Protein AF-A0AAV1VM26-F1 (afdb_monomer_lite)

Secondary structure (DSSP, 8-state):
-------------------PPP--------------------------GGG-PPPPPHHHHHHHHHHHHHHHHHHHHHHHHHHHHHHHHHHHHHHHHHHHHHHHHHHHHHHHHHHHHH--HHHHHHHHHHTT-PPPHHHHHHHTTS---------------------

Sequence (167 aa):
MAPSHYSAQEAWGLHDRRYGPQSSVAHPMHLPREEEHHDGRLPGLGADSHNRAPVPSSDELRFLRADTEEAMNGLLDAREMAERARDRAAAATEAAERTRREQQDLVERLRQLETAAFGGPQQNESARARLGLGPNRRQRRRQGVSDFEPIQTSEDGPKGDPPAGKP

Radius of gyration: 47.39 Å; chains: 1; bounding box: 78×81×125 Å

pLDDT: mean 70.5, std 22.25, range [36.03, 98.5]

Foldseek 3Di:
DDDDDDDDDDDDDPDDDPDDDDDDPDDDDDDDDDDDDDDDDPPDPPPPPVPDDDDDDPVRVVVVVVVVVVVVVVVVVVVVVVVVVVVVVVVVVVVVVVVVVVVVVVVVVVVVVCCVVCNDPVVVVVVCVVVVNPDDPVRVVVVVPDDDDPPPPPDDDDDDDDDDDDD

Organism: NCBI:txid2874970

Structure (mmCIF, N/CA/C/O backbone):
data_AF-A0AAV1VM26-F1
#
_entry.id   AF-A0AAV1VM26-F1
#
loop_
_atom_site.group_PDB
_atom_site.id
_atom_site.type_symbol
_atom_site.label_atom_id
_atom_site.label_alt_id
_atom_site.label_comp_id
_atom_site.label_asym_id
_atom_site.label_entity_id
_atom_site.label_seq_id
_atom_site.pdbx_PDB_ins_code
_atom_site.Cartn_x
_atom_site.Cartn_y
_atom_site.Cartn_z
_atom_site.occupancy
_atom_site.B_iso_or_equiv
_atom_site.auth_seq_id
_atom_site.auth_comp_id
_atom_site.auth_asym_id
_atom_site.auth_atom_id
_atom_site.pdbx_PDB_model_num
ATOM 1 N N . MET A 1 1 ? 27.134 -21.835 21.983 1.00 39.56 1 MET A N 1
ATOM 2 C CA . MET A 1 1 ? 28.495 -21.378 21.634 1.00 39.56 1 MET A CA 1
ATOM 3 C C . MET A 1 1 ? 28.365 -20.198 20.683 1.00 39.56 1 MET A C 1
ATOM 5 O O . MET A 1 1 ? 27.968 -20.391 19.547 1.00 39.56 1 MET A O 1
ATOM 9 N N . ALA A 1 2 ? 28.628 -18.990 21.168 1.00 52.22 2 ALA A N 1
ATOM 10 C CA . ALA A 1 2 ? 29.197 -17.903 20.367 1.00 52.22 2 ALA A CA 1
ATOM 11 C C . ALA A 1 2 ? 30.605 -17.692 20.959 1.00 52.22 2 ALA A C 1
ATOM 13 O O . ALA A 1 2 ? 30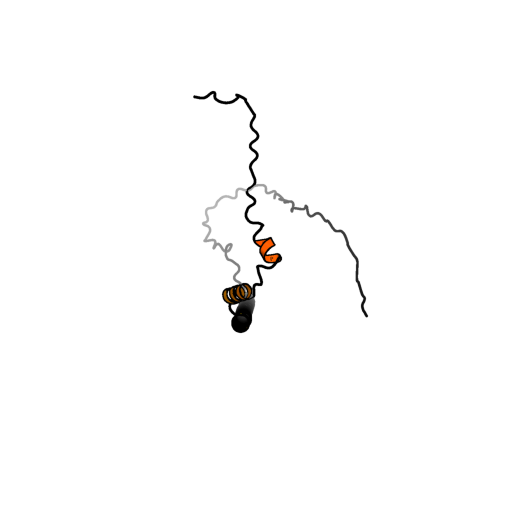.746 -17.922 22.167 1.00 52.22 2 ALA A O 1
ATOM 14 N N . PRO A 1 3 ? 31.645 -17.362 20.173 1.00 47.38 3 PRO A N 1
ATOM 15 C CA . PRO A 1 3 ? 31.740 -16.010 19.615 1.00 47.38 3 PRO A CA 1
ATOM 16 C C . PRO A 1 3 ? 32.477 -15.920 18.261 1.00 47.38 3 PRO A C 1
ATOM 18 O O . PRO A 1 3 ? 33.261 -16.791 17.897 1.00 47.38 3 PRO A O 1
ATOM 21 N N . SER A 1 4 ? 32.317 -14.807 17.550 1.00 46.06 4 SER A N 1
ATOM 22 C CA . SER A 1 4 ? 33.462 -14.150 16.903 1.00 46.06 4 SER A CA 1
ATOM 23 C C . SER A 1 4 ? 33.107 -12.722 16.531 1.00 46.06 4 SER A C 1
ATOM 25 O O . SER A 1 4 ? 32.399 -12.449 15.568 1.00 46.06 4 SER A O 1
ATOM 27 N N . HIS A 1 5 ? 33.625 -11.822 17.360 1.00 45.69 5 HIS A N 1
ATOM 28 C CA . HIS A 1 5 ? 33.929 -10.453 17.000 1.00 45.69 5 HIS A CA 1
ATOM 29 C C . HIS A 1 5 ? 34.990 -10.460 15.898 1.00 45.69 5 HIS A C 1
ATOM 31 O O . HIS A 1 5 ? 36.031 -11.092 16.066 1.00 45.69 5 HIS A O 1
ATOM 37 N N . TYR A 1 6 ? 34.773 -9.696 14.832 1.00 43.34 6 TYR A N 1
ATOM 38 C CA . TYR A 1 6 ? 35.883 -9.131 14.077 1.00 43.34 6 TYR A CA 1
ATOM 39 C C . TYR A 1 6 ? 35.802 -7.618 14.22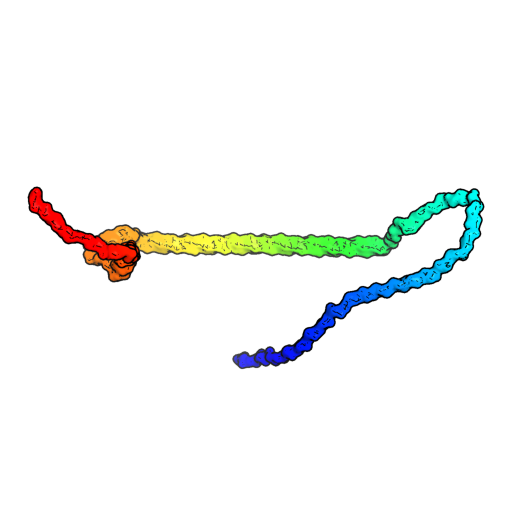6 1.00 43.34 6 TYR A C 1
ATOM 41 O O . TYR A 1 6 ? 34.819 -6.985 13.846 1.00 43.34 6 TYR A O 1
ATOM 49 N N . SER A 1 7 ? 36.814 -7.085 14.895 1.00 49.78 7 SER A N 1
ATOM 50 C CA . SER A 1 7 ? 37.036 -5.670 15.128 1.00 49.78 7 SER A CA 1
ATOM 51 C C . SER A 1 7 ? 38.269 -5.246 14.335 1.00 49.78 7 SER A C 1
ATOM 53 O O . SER A 1 7 ? 39.157 -6.064 14.097 1.00 49.78 7 SER A O 1
ATOM 55 N N . ALA A 1 8 ? 38.318 -3.948 14.043 1.00 41.28 8 ALA A N 1
ATOM 56 C CA . ALA A 1 8 ? 39.431 -3.164 13.515 1.00 41.28 8 ALA A CA 1
ATOM 57 C C . ALA A 1 8 ? 39.731 -3.295 12.009 1.00 41.28 8 ALA A C 1
ATOM 59 O O . ALA A 1 8 ? 40.264 -4.294 11.539 1.00 41.28 8 ALA A O 1
ATOM 60 N N . GLN A 1 9 ? 39.541 -2.197 11.274 1.00 46.59 9 GLN A N 1
ATOM 61 C CA . GLN A 1 9 ? 40.633 -1.229 11.101 1.00 46.59 9 GLN A CA 1
ATOM 62 C C . GLN A 1 9 ? 40.123 0.070 10.463 1.00 46.59 9 GLN A C 1
ATOM 64 O O . GLN A 1 9 ? 39.596 0.092 9.354 1.00 46.59 9 GLN A O 1
ATOM 69 N N . GLU A 1 10 ? 40.300 1.157 11.209 1.00 47.00 10 GLU A N 1
ATOM 70 C CA . GLU A 1 10 ? 40.357 2.523 10.705 1.00 47.00 10 GLU A CA 1
ATOM 71 C C . GLU A 1 10 ? 41.591 2.672 9.804 1.00 47.00 10 GLU A C 1
ATOM 73 O O . GLU A 1 10 ? 42.687 2.255 10.179 1.00 47.00 10 GLU A O 1
ATOM 78 N N . ALA A 1 11 ? 41.440 3.313 8.647 1.00 38.81 11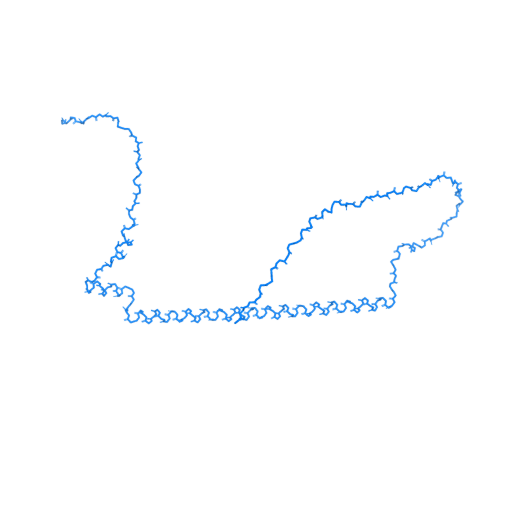 ALA A N 1
ATOM 79 C CA . ALA A 1 11 ? 42.564 3.843 7.886 1.00 38.81 11 ALA A CA 1
ATOM 80 C C . ALA A 1 11 ? 42.147 5.155 7.213 1.00 38.81 11 ALA A C 1
ATOM 82 O O . ALA A 1 11 ? 41.402 5.197 6.238 1.00 38.81 11 ALA A O 1
ATOM 83 N N . TRP A 1 12 ? 42.621 6.227 7.834 1.00 42.97 12 TRP A N 1
ATOM 84 C CA . TRP A 1 12 ? 42.703 7.607 7.386 1.00 42.97 12 TRP A CA 1
ATOM 85 C C . TRP A 1 12 ? 42.930 7.787 5.881 1.00 42.97 12 TRP A C 1
ATOM 87 O O . TRP A 1 12 ? 43.794 7.146 5.290 1.00 42.97 12 TRP A O 1
ATOM 97 N N . GLY A 1 13 ? 42.221 8.751 5.290 1.00 40.91 13 GLY A N 1
ATOM 98 C CA . GLY A 1 13 ? 42.433 9.148 3.899 1.00 40.91 13 GLY A CA 1
ATOM 99 C C . GLY A 1 13 ? 41.688 10.417 3.498 1.00 40.91 13 GLY A C 1
ATOM 100 O O . GLY A 1 13 ? 40.951 10.411 2.518 1.00 40.91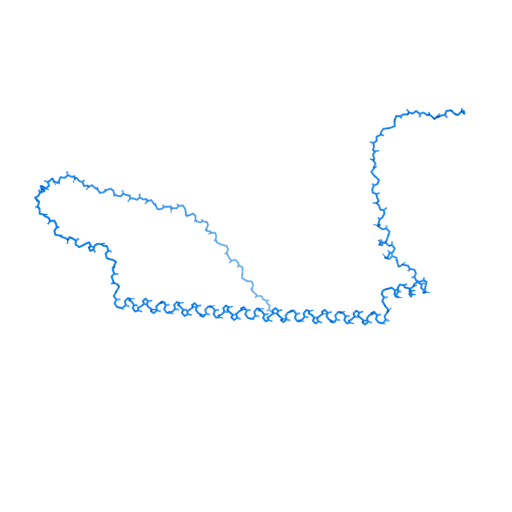 13 GLY A O 1
ATOM 101 N N . LEU A 1 14 ? 41.868 11.510 4.253 1.00 48.34 14 LEU A N 1
ATOM 102 C CA . LEU A 1 14 ? 41.619 12.856 3.731 1.00 48.34 14 LEU A CA 1
ATOM 103 C C . LEU A 1 14 ? 42.602 13.105 2.577 1.00 48.34 14 LEU A C 1
ATOM 105 O O . LEU A 1 14 ? 43.780 13.359 2.817 1.00 48.34 14 LEU A O 1
ATOM 109 N N . HIS A 1 15 ? 42.116 13.079 1.338 1.00 49.81 15 HIS A N 1
ATOM 110 C CA . HIS A 1 15 ? 42.863 13.582 0.189 1.00 49.81 15 HIS A CA 1
ATOM 111 C C . HIS A 1 15 ? 42.026 14.581 -0.609 1.00 49.81 15 HIS A C 1
ATOM 113 O O . HIS A 1 15 ? 41.157 14.234 -1.406 1.00 49.81 15 HIS A O 1
ATOM 119 N N . ASP A 1 16 ? 42.317 15.846 -0.314 1.00 42.78 16 ASP A N 1
ATOM 120 C CA . ASP A 1 16 ? 42.484 16.964 -1.241 1.00 42.78 16 ASP A CA 1
ATOM 121 C C . ASP A 1 16 ? 42.225 16.638 -2.729 1.00 42.78 16 ASP A C 1
ATOM 123 O O . ASP A 1 16 ? 43.020 15.981 -3.403 1.00 42.78 16 ASP A O 1
ATOM 127 N N . ARG A 1 17 ? 41.141 17.188 -3.284 1.00 44.50 17 ARG A N 1
ATOM 128 C CA . ARG A 1 17 ? 41.008 17.431 -4.730 1.00 44.50 17 ARG A CA 1
ATOM 129 C C . ARG A 1 17 ? 40.654 18.891 -4.977 1.00 44.50 17 ARG A C 1
ATOM 131 O O . ARG A 1 17 ? 39.564 19.229 -5.427 1.00 44.50 17 ARG A O 1
ATOM 138 N N . ARG A 1 18 ? 41.623 19.767 -4.716 1.00 47.41 18 ARG A N 1
ATOM 139 C CA . ARG A 1 18 ? 41.735 21.061 -5.395 1.00 47.41 18 ARG A CA 1
ATOM 140 C C . ARG A 1 18 ? 42.597 20.906 -6.644 1.00 47.41 18 ARG A C 1
ATOM 142 O O . ARG A 1 18 ? 43.777 21.203 -6.596 1.00 47.41 18 ARG A O 1
ATOM 149 N N . TYR A 1 19 ? 42.006 20.467 -7.753 1.00 42.75 19 TYR A N 1
ATOM 150 C CA . TYR A 1 19 ? 42.600 20.623 -9.085 1.00 42.75 19 TYR A CA 1
ATOM 151 C C . TYR A 1 19 ? 41.481 20.798 -10.116 1.00 42.75 19 TYR A C 1
ATOM 153 O O . TYR A 1 19 ? 40.880 19.830 -10.574 1.00 42.75 19 TYR A O 1
ATOM 161 N N . GLY A 1 20 ? 41.175 22.056 -10.439 1.00 36.03 20 GLY A N 1
ATOM 162 C CA . GLY A 1 20 ? 40.462 22.404 -11.666 1.00 36.03 20 GLY A CA 1
ATOM 163 C C . GLY A 1 20 ? 41.412 22.295 -12.868 1.00 36.03 20 GLY A C 1
ATOM 164 O O . GLY A 1 20 ? 42.614 22.526 -12.703 1.00 36.03 20 GLY A O 1
ATOM 165 N N . PRO A 1 21 ? 40.921 21.933 -14.063 1.00 48.25 21 PRO A N 1
ATOM 166 C CA . PRO A 1 21 ? 41.762 21.831 -15.248 1.00 48.25 21 PRO A CA 1
ATOM 167 C C . PRO A 1 21 ? 42.210 23.230 -15.696 1.00 48.25 21 PRO A C 1
ATOM 169 O O . PRO A 1 21 ? 41.390 24.103 -15.979 1.00 48.25 21 PRO A O 1
ATOM 172 N N . GLN A 1 22 ? 43.526 23.444 -15.737 1.00 43.47 22 GLN A N 1
ATOM 173 C CA . GLN A 1 22 ? 44.136 24.640 -16.308 1.00 43.47 22 GLN A CA 1
ATOM 174 C C . GLN A 1 22 ? 43.990 24.609 -17.834 1.00 43.47 22 GLN A C 1
ATOM 176 O O . GLN A 1 22 ? 44.430 23.677 -18.501 1.00 43.47 22 GLN A O 1
ATOM 181 N N . SER A 1 23 ? 43.347 25.647 -18.359 1.00 44.41 23 SER A N 1
ATOM 182 C CA . SER A 1 23 ? 43.193 25.948 -19.779 1.00 44.41 23 SER A CA 1
ATOM 183 C C . SER A 1 23 ? 44.545 26.342 -20.385 1.00 44.41 23 SER A C 1
ATOM 185 O O . SER A 1 23 ? 45.055 27.428 -20.112 1.00 44.41 23 SER A O 1
ATOM 187 N N . SER A 1 24 ? 45.142 25.469 -21.198 1.00 42.75 24 SER A N 1
ATOM 188 C CA . SER A 1 24 ? 46.282 25.795 -22.058 1.00 42.75 24 SER A CA 1
ATOM 189 C C . SER A 1 24 ? 45.778 26.168 -23.455 1.00 42.75 24 SER A C 1
ATOM 191 O O . SER A 1 24 ? 45.724 25.353 -24.373 1.00 42.75 24 SER A O 1
ATOM 193 N N . VAL A 1 25 ? 45.391 27.433 -23.633 1.00 41.09 25 VAL A N 1
ATOM 194 C CA . VAL A 1 25 ? 45.107 27.986 -24.965 1.00 41.09 25 VAL A CA 1
ATOM 195 C C . VAL A 1 25 ? 46.436 28.234 -25.677 1.00 41.09 25 VAL A C 1
ATOM 197 O O . VAL A 1 25 ? 47.027 29.310 -25.579 1.00 41.09 25 VAL A O 1
ATOM 200 N N . ALA A 1 26 ? 46.920 27.224 -26.398 1.00 43.69 26 ALA A N 1
ATOM 201 C CA . ALA A 1 26 ? 47.956 27.410 -27.403 1.00 43.69 26 ALA A CA 1
ATOM 202 C C . ALA A 1 26 ? 47.410 28.348 -28.492 1.00 43.69 26 ALA A C 1
ATOM 204 O O . ALA A 1 26 ? 46.451 28.021 -29.186 1.00 43.69 26 ALA A O 1
ATOM 205 N N . HIS A 1 27 ? 47.995 29.539 -28.600 1.00 49.12 27 HIS A N 1
ATOM 206 C CA . HIS A 1 27 ? 47.720 30.476 -29.684 1.00 49.12 27 HIS A CA 1
ATOM 207 C C . HIS A 1 27 ? 48.438 29.982 -30.952 1.00 49.12 27 HIS A C 1
ATOM 209 O O . HIS A 1 27 ? 49.662 29.832 -30.910 1.00 49.12 27 HIS A O 1
ATOM 215 N N . PRO A 1 28 ? 47.747 29.733 -32.078 1.00 54.78 28 PRO A N 1
ATOM 216 C CA . PRO A 1 28 ? 48.427 29.472 -33.337 1.00 54.78 28 PRO A CA 1
ATOM 217 C C . PRO A 1 28 ? 48.947 30.786 -33.936 1.00 54.78 28 PRO A C 1
ATOM 219 O O . PRO A 1 28 ? 48.195 31.723 -34.199 1.00 54.78 28 PRO A O 1
ATOM 222 N N . MET A 1 29 ? 50.260 30.838 -34.156 1.00 50.69 29 MET A N 1
ATOM 223 C CA . MET A 1 29 ? 50.926 31.834 -34.992 1.00 50.69 29 MET A CA 1
ATOM 224 C C . MET A 1 29 ? 50.512 31.627 -36.454 1.00 50.69 29 MET A C 1
ATOM 226 O O . MET A 1 29 ? 50.977 30.682 -37.087 1.00 50.69 29 MET A O 1
ATOM 230 N N . HIS A 1 30 ? 49.709 32.531 -37.012 1.00 46.94 30 HIS A N 1
ATOM 231 C CA . HIS A 1 30 ? 49.565 32.666 -38.461 1.00 46.94 30 HIS A CA 1
ATOM 232 C C . HIS A 1 30 ? 49.767 34.129 -38.869 1.00 46.94 30 HIS A C 1
ATOM 234 O O . HIS A 1 30 ? 49.012 35.017 -38.481 1.00 46.94 30 HIS A O 1
ATOM 240 N N . LEU A 1 31 ? 50.833 34.366 -39.635 1.00 55.38 31 LEU A N 1
ATOM 241 C CA . LEU A 1 31 ? 51.075 35.597 -40.388 1.00 55.38 31 LEU A CA 1
ATOM 242 C C . LEU A 1 31 ? 50.010 35.739 -41.493 1.00 55.38 31 LEU A C 1
ATOM 244 O O . LEU A 1 31 ? 49.739 34.746 -42.168 1.00 55.38 31 LEU A O 1
ATOM 248 N N . PRO A 1 32 ? 49.460 36.939 -41.754 1.00 53.16 32 PRO A N 1
ATOM 249 C CA . PRO A 1 32 ? 48.659 37.187 -42.942 1.00 53.16 32 PRO A CA 1
ATOM 250 C C . PRO A 1 32 ? 49.544 37.742 -44.065 1.00 53.16 32 PRO A C 1
ATOM 252 O O . PRO A 1 32 ? 50.019 38.877 -44.011 1.00 53.16 32 PRO A O 1
ATOM 255 N N . ARG A 1 33 ? 49.773 36.919 -45.083 1.00 39.59 33 ARG A N 1
ATOM 256 C CA . ARG A 1 33 ? 50.196 37.303 -46.437 1.00 39.59 33 ARG A CA 1
ATOM 257 C C . ARG A 1 33 ? 49.908 36.053 -47.271 1.00 39.59 33 ARG A C 1
ATOM 259 O O . ARG A 1 33 ? 50.410 34.995 -46.929 1.00 39.59 33 ARG A O 1
ATOM 266 N N . GLU A 1 34 ? 49.001 36.060 -48.230 1.00 39.12 34 GLU A N 1
ATOM 267 C CA . GLU A 1 34 ? 49.029 36.892 -49.424 1.00 39.12 34 GLU A CA 1
ATOM 268 C C . GLU A 1 34 ? 47.603 37.215 -49.894 1.00 39.12 34 GLU A C 1
ATOM 270 O O . GLU A 1 34 ? 46.686 36.400 -49.801 1.00 39.12 34 GLU A O 1
ATOM 275 N N . GLU A 1 35 ? 47.430 38.444 -50.377 1.00 46.94 35 GLU A N 1
ATOM 276 C CA . GLU A 1 35 ? 46.290 38.863 -51.182 1.00 46.94 35 GLU A CA 1
ATOM 277 C C . GLU A 1 35 ? 46.311 38.074 -52.496 1.00 46.94 35 GLU A C 1
ATOM 279 O O . GLU A 1 35 ? 47.034 38.426 -53.427 1.00 46.94 35 GLU A O 1
ATOM 284 N N . GLU A 1 36 ? 45.515 37.011 -52.589 1.00 41.38 36 GLU A N 1
ATOM 285 C CA . GLU A 1 36 ? 45.182 36.415 -53.879 1.00 41.38 36 GLU A CA 1
ATOM 286 C C . GLU A 1 36 ? 43.888 37.029 -54.415 1.00 41.38 36 GLU A C 1
ATOM 288 O O . GLU A 1 36 ? 42.777 36.805 -53.931 1.00 41.38 36 GLU A O 1
ATOM 293 N N . HIS A 1 37 ? 44.121 37.871 -55.418 1.00 44.47 37 HIS A N 1
ATOM 294 C CA . HIS A 1 37 ? 43.205 38.455 -56.380 1.00 44.47 37 HIS A CA 1
ATOM 295 C C . HIS A 1 37 ? 41.8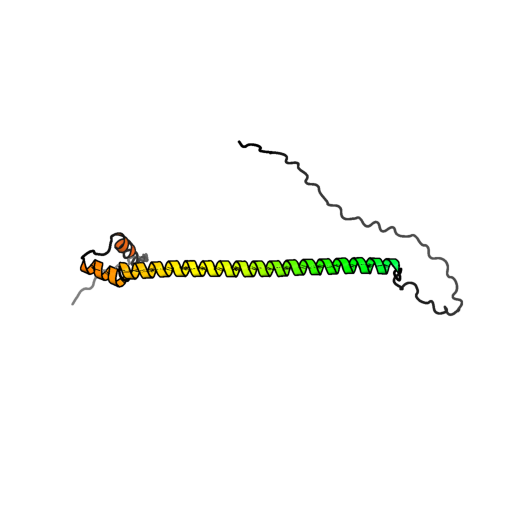94 37.681 -56.586 1.00 44.47 37 HIS A C 1
ATOM 297 O O . HIS A 1 37 ? 41.861 36.544 -57.054 1.00 44.47 37 HIS A O 1
ATOM 303 N N . HIS A 1 38 ? 40.791 38.379 -56.324 1.00 40.34 38 HIS A N 1
ATOM 304 C CA . HIS A 1 38 ? 39.444 37.972 -56.693 1.00 40.34 38 HIS A CA 1
ATOM 305 C C . HIS A 1 38 ? 39.275 37.971 -58.219 1.00 40.34 38 HIS A C 1
ATOM 307 O O . HIS A 1 38 ? 38.895 38.987 -58.800 1.00 40.34 38 HIS A O 1
ATOM 313 N N . ASP A 1 39 ? 39.499 36.826 -58.862 1.00 39.97 39 ASP A N 1
ATOM 314 C CA . ASP A 1 39 ? 38.973 36.582 -60.204 1.00 39.97 39 ASP A CA 1
ATOM 315 C C . ASP A 1 39 ? 37.571 35.979 -60.089 1.00 39.97 39 ASP A C 1
ATOM 317 O O . ASP A 1 39 ? 37.360 34.883 -59.565 1.00 39.97 39 ASP A O 1
ATOM 321 N N . GLY A 1 40 ? 36.590 36.762 -60.543 1.00 55.25 40 GLY A N 1
ATOM 322 C CA . GLY A 1 40 ? 35.154 36.517 -60.456 1.00 55.25 40 GLY A CA 1
ATOM 323 C C . GLY A 1 40 ? 34.679 35.262 -61.184 1.00 55.25 40 GLY A C 1
ATOM 324 O O . GLY A 1 40 ? 34.016 35.342 -62.219 1.00 55.25 40 GLY A O 1
ATOM 325 N N . ARG A 1 41 ? 34.932 34.093 -60.597 1.00 42.41 41 ARG A N 1
ATOM 326 C CA . ARG A 1 41 ? 34.259 32.843 -60.945 1.00 42.41 41 ARG A CA 1
ATOM 327 C C . ARG A 1 41 ? 33.248 32.531 -59.851 1.00 42.41 41 ARG A C 1
ATOM 329 O O . ARG A 1 41 ? 33.620 32.268 -58.713 1.00 42.41 41 ARG A O 1
ATOM 336 N N . LEU A 1 42 ? 31.964 32.594 -60.204 1.00 52.78 42 LEU A N 1
ATOM 337 C CA . LEU A 1 42 ? 30.861 32.177 -59.339 1.00 52.78 42 LEU A CA 1
ATOM 338 C C . LEU A 1 42 ? 31.195 30.807 -58.724 1.00 52.78 42 LEU A C 1
ATOM 340 O O . LEU A 1 42 ? 31.416 29.860 -59.489 1.00 52.78 42 LEU A O 1
ATOM 344 N N . PRO A 1 43 ? 31.230 30.668 -57.386 1.00 49.88 43 PRO A N 1
ATOM 345 C CA . PRO A 1 43 ? 31.285 29.360 -56.768 1.00 49.88 43 PRO A CA 1
ATOM 346 C C . PRO A 1 43 ? 29.998 28.647 -57.162 1.00 49.88 43 PRO A C 1
ATOM 348 O O . PRO A 1 43 ? 28.898 29.044 -56.773 1.00 49.88 43 PRO A O 1
ATOM 351 N N . GLY A 1 44 ? 30.135 27.620 -58.000 1.00 46.59 44 GLY A N 1
ATOM 352 C CA . GLY A 1 44 ? 29.076 26.647 -58.189 1.00 46.59 44 GLY A CA 1
ATOM 353 C C . GLY A 1 44 ? 28.638 26.165 -56.813 1.00 46.59 44 GLY A C 1
ATOM 354 O O . GLY A 1 44 ? 29.495 25.912 -55.973 1.00 46.59 44 GLY A O 1
ATOM 355 N N . LEU A 1 45 ? 27.319 26.122 -56.610 1.00 48.69 45 LEU A N 1
ATOM 356 C CA . LEU A 1 45 ? 26.602 25.583 -55.455 1.00 48.69 45 LEU A CA 1
ATOM 357 C C . LEU A 1 45 ? 27.459 24.579 -54.675 1.00 48.69 45 LEU A C 1
ATOM 359 O O . LEU A 1 45 ? 27.463 23.382 -54.969 1.00 48.69 45 LEU A O 1
ATOM 363 N N . GLY A 1 46 ? 28.200 25.091 -53.692 1.00 42.81 46 GLY A N 1
ATOM 364 C CA . GLY A 1 46 ? 28.800 24.279 -52.658 1.00 42.81 46 GLY A CA 1
ATOM 365 C C . GLY A 1 46 ? 27.628 23.704 -51.897 1.00 42.81 46 GLY A C 1
ATOM 366 O O . GLY A 1 46 ? 27.009 24.394 -51.096 1.00 42.81 46 GLY A O 1
ATOM 367 N N . ALA A 1 47 ? 27.243 22.477 -52.234 1.00 52.25 47 ALA A N 1
ATOM 368 C CA . ALA A 1 47 ? 26.367 21.707 -51.384 1.00 52.25 47 ALA A CA 1
ATOM 369 C C . ALA A 1 47 ? 27.049 21.674 -50.016 1.00 52.25 47 ALA A C 1
ATOM 371 O O . ALA A 1 47 ? 28.127 21.094 -49.893 1.00 52.25 47 ALA A O 1
ATOM 372 N N . ASP A 1 48 ? 26.450 22.342 -49.032 1.00 50.41 48 ASP A N 1
ATOM 373 C CA . ASP A 1 48 ? 26.876 22.354 -47.638 1.00 50.41 48 ASP A CA 1
ATOM 374 C C . ASP A 1 48 ? 26.850 20.918 -47.083 1.00 50.41 48 ASP A C 1
ATOM 376 O O . ASP A 1 48 ? 25.938 20.499 -46.371 1.00 50.41 48 ASP A O 1
ATOM 380 N N . SER A 1 49 ? 27.852 20.110 -47.430 1.00 59.56 49 SER A N 1
ATOM 381 C CA . SER A 1 49 ? 27.999 18.731 -46.966 1.00 59.56 49 SER A CA 1
ATOM 382 C C . SER A 1 49 ? 28.552 18.663 -45.544 1.00 59.56 49 SER A C 1
ATOM 384 O O . SER A 1 49 ? 28.666 17.579 -44.981 1.00 59.56 49 SER A O 1
ATOM 386 N N . HIS A 1 50 ? 28.894 19.806 -44.949 1.00 56.44 50 HIS A N 1
ATOM 387 C CA . HIS A 1 50 ? 29.513 19.891 -43.626 1.00 56.44 50 HIS A CA 1
ATOM 388 C C . HIS A 1 50 ? 28.513 19.924 -42.462 1.00 56.44 50 HIS A C 1
ATOM 390 O O . HIS A 1 50 ? 28.937 19.870 -41.315 1.00 56.44 50 HIS A O 1
ATOM 396 N N . ASN A 1 51 ? 27.202 19.938 -42.737 1.00 57.34 51 ASN A N 1
ATOM 397 C CA . ASN A 1 51 ? 26.149 19.862 -41.713 1.00 57.34 51 ASN A CA 1
ATOM 398 C C . ASN A 1 51 ? 25.316 18.572 -41.768 1.00 57.34 51 ASN A C 1
ATOM 400 O O . ASN A 1 51 ? 24.286 18.463 -41.101 1.00 57.34 51 ASN A O 1
ATOM 404 N N . ARG A 1 52 ? 25.728 17.570 -42.556 1.00 68.31 52 ARG A N 1
ATOM 405 C CA . ARG A 1 52 ? 25.002 16.300 -42.600 1.00 68.31 52 ARG A CA 1
ATOM 406 C C . ARG A 1 52 ? 25.468 15.420 -41.445 1.00 68.31 52 ARG A C 1
ATOM 408 O O . ARG A 1 52 ? 26.606 14.959 -41.442 1.00 68.31 52 ARG A O 1
ATOM 415 N N . ALA A 1 53 ? 24.582 15.192 -40.474 1.00 77.44 53 ALA A N 1
ATOM 416 C CA . ALA A 1 53 ? 24.807 14.187 -39.442 1.00 77.44 53 ALA A CA 1
ATOM 417 C C . ALA A 1 53 ? 25.173 12.847 -40.112 1.00 77.44 53 ALA A C 1
ATOM 419 O O . ALA A 1 53 ? 24.565 12.511 -41.140 1.00 77.44 53 ALA A O 1
ATOM 420 N N . PRO A 1 54 ? 26.150 12.096 -39.572 1.00 81.25 54 PRO A N 1
ATOM 421 C CA . PRO A 1 54 ? 26.475 10.772 -40.078 1.00 81.25 54 PRO A CA 1
ATOM 422 C C . PRO A 1 54 ? 25.200 9.932 -40.135 1.00 81.25 54 PRO A C 1
ATOM 424 O O . PRO A 1 54 ? 24.485 9.810 -39.141 1.00 81.25 54 PRO A O 1
ATOM 427 N N . VAL A 1 55 ? 24.883 9.401 -41.315 1.00 85.50 55 VAL A N 1
ATOM 428 C CA . VAL A 1 55 ? 23.775 8.456 -41.452 1.00 85.50 55 VAL A CA 1
ATOM 429 C C . VAL A 1 55 ? 24.274 7.130 -40.885 1.00 85.50 55 VAL A C 1
ATOM 431 O O . VAL A 1 55 ? 25.275 6.626 -41.402 1.00 85.50 55 VAL A O 1
ATOM 434 N N . PRO A 1 56 ? 23.633 6.585 -39.837 1.00 85.62 56 PRO A N 1
ATOM 435 C CA . PRO A 1 56 ? 24.090 5.350 -39.227 1.00 85.62 56 PRO A CA 1
ATOM 436 C C . PRO A 1 56 ? 24.021 4.201 -40.228 1.00 85.62 56 PRO A C 1
ATOM 438 O O . PRO A 1 56 ? 23.127 4.142 -41.083 1.00 85.62 56 PRO A O 1
ATOM 441 N N . SER A 1 57 ? 24.977 3.284 -40.119 1.00 92.56 57 SER A N 1
ATOM 442 C CA . SER A 1 57 ? 24.983 2.077 -40.940 1.00 92.56 57 SER A CA 1
ATOM 443 C C . SER A 1 57 ? 23.778 1.184 -40.611 1.00 92.56 57 SER A C 1
ATOM 445 O O . SER A 1 57 ? 23.150 1.295 -39.555 1.00 92.56 57 SER A O 1
ATOM 447 N N . SER A 1 58 ? 23.434 0.267 -41.518 1.00 94.00 58 SER A N 1
ATOM 448 C CA . SER A 1 58 ? 22.330 -0.673 -41.278 1.00 94.00 58 SER A CA 1
ATOM 449 C C . SER A 1 58 ? 22.550 -1.519 -40.018 1.00 94.00 58 SER A C 1
ATOM 451 O O . SER A 1 58 ? 21.585 -1.837 -39.323 1.00 94.00 58 SER A O 1
ATOM 453 N N . ASP A 1 59 ? 23.798 -1.880 -39.719 1.00 95.81 59 ASP A N 1
ATOM 454 C CA . ASP A 1 59 ? 24.136 -2.657 -38.527 1.00 95.81 59 ASP A CA 1
ATOM 455 C C . ASP A 1 59 ? 23.996 -1.810 -37.258 1.00 95.81 59 ASP A C 1
ATOM 457 O O . ASP A 1 59 ? 23.394 -2.265 -36.288 1.00 95.81 59 ASP A O 1
ATOM 461 N N . GLU A 1 60 ? 24.437 -0.548 -37.281 1.00 94.38 60 GLU A N 1
ATOM 462 C CA . GLU A 1 60 ? 24.240 0.400 -36.171 1.00 94.38 60 GLU A CA 1
ATOM 463 C C . GLU A 1 60 ? 22.756 0.614 -35.858 1.00 94.38 60 GLU A C 1
ATOM 465 O O . GLU A 1 60 ? 22.358 0.594 -34.694 1.00 94.38 60 GLU A O 1
ATOM 470 N N . LEU A 1 61 ? 21.913 0.753 -36.886 1.00 94.56 61 LEU A N 1
ATOM 471 C CA . LEU A 1 61 ? 20.463 0.860 -36.706 1.00 94.56 61 LEU A CA 1
ATOM 472 C C . LEU A 1 61 ? 19.856 -0.407 -36.095 1.00 94.56 61 LEU A C 1
ATOM 474 O O . LEU A 1 61 ? 18.904 -0.317 -35.316 1.00 94.56 61 LEU A O 1
ATOM 478 N N . ARG A 1 62 ? 20.384 -1.586 -36.441 1.00 96.38 62 ARG A N 1
ATOM 479 C CA . ARG A 1 62 ? 19.936 -2.860 -35.868 1.00 96.38 62 ARG A CA 1
ATOM 480 C C . ARG A 1 62 ? 20.313 -2.966 -34.392 1.00 96.38 62 ARG A C 1
ATOM 482 O O . ARG A 1 62 ? 19.460 -3.359 -33.601 1.00 96.38 62 ARG A O 1
ATOM 489 N N . PHE A 1 63 ? 21.546 -2.613 -34.030 1.00 96.19 63 PHE A N 1
ATOM 490 C CA . PHE A 1 63 ? 21.987 -2.606 -32.633 1.00 96.19 63 PHE A CA 1
ATOM 491 C C . PHE A 1 63 ? 21.191 -1.606 -31.805 1.00 96.19 63 PHE A C 1
ATOM 493 O O . PHE A 1 63 ? 20.618 -1.984 -30.792 1.00 96.19 63 PHE A O 1
ATOM 500 N N . LEU A 1 64 ? 21.044 -0.373 -32.293 1.00 95.69 64 LEU A N 1
ATOM 501 C CA . LEU A 1 64 ? 20.284 0.648 -31.581 1.00 95.69 64 LEU A CA 1
ATOM 502 C C . LEU A 1 64 ? 18.828 0.219 -31.367 1.00 95.69 64 LEU A C 1
ATOM 504 O O . LEU A 1 64 ? 18.270 0.446 -30.298 1.00 95.69 64 LEU A O 1
ATOM 508 N N . ARG A 1 65 ? 18.214 -0.446 -32.356 1.00 95.81 65 ARG A N 1
ATOM 509 C CA . ARG A 1 65 ? 16.870 -1.007 -32.194 1.00 95.81 65 ARG A CA 1
ATOM 510 C C . ARG A 1 65 ? 16.834 -2.071 -31.097 1.00 95.81 65 ARG A C 1
ATOM 512 O O . ARG A 1 65 ? 15.968 -1.984 -30.234 1.00 95.81 65 ARG A O 1
ATOM 519 N N . ALA A 1 66 ? 17.761 -3.027 -31.112 1.00 96.19 66 ALA A N 1
ATOM 520 C CA . ALA A 1 66 ? 17.827 -4.078 -30.097 1.00 96.19 66 ALA A CA 1
ATOM 521 C C . ALA A 1 66 ? 18.017 -3.496 -28.685 1.00 96.19 66 ALA A C 1
ATOM 523 O O . ALA A 1 66 ? 17.265 -3.854 -27.782 1.00 96.19 66 ALA A O 1
ATOM 524 N N . ASP A 1 67 ? 18.923 -2.528 -28.522 1.00 96.19 67 ASP A N 1
ATOM 525 C CA . ASP A 1 67 ? 19.158 -1.843 -27.245 1.00 96.19 67 ASP A CA 1
ATOM 526 C C . ASP A 1 67 ? 17.898 -1.110 -26.763 1.00 96.19 67 ASP A C 1
ATOM 528 O O . ASP A 1 67 ? 17.540 -1.159 -25.584 1.00 96.19 67 ASP A O 1
ATOM 532 N N . THR A 1 68 ? 17.181 -0.441 -27.675 1.00 96.31 68 THR A N 1
ATOM 533 C CA . THR A 1 68 ? 15.924 0.233 -27.318 1.00 96.31 68 THR A CA 1
ATOM 534 C C . THR A 1 68 ? 14.817 -0.753 -26.959 1.00 96.31 68 THR A C 1
ATOM 536 O O . THR A 1 68 ? 14.047 -0.481 -26.041 1.00 96.31 68 THR A O 1
ATOM 539 N N . GLU A 1 69 ? 14.733 -1.898 -27.637 1.00 98.00 69 GLU A N 1
ATOM 540 C CA . GLU A 1 69 ? 13.767 -2.953 -27.317 1.00 98.00 69 GLU A CA 1
ATOM 541 C C . GLU A 1 69 ? 14.067 -3.573 -25.947 1.00 98.00 69 GLU A C 1
ATOM 543 O O . GLU A 1 69 ? 13.151 -3.743 -25.141 1.00 98.00 69 GLU A O 1
ATOM 548 N N . GLU A 1 70 ? 15.338 -3.835 -25.634 1.00 97.62 70 GLU A N 1
ATOM 549 C CA . GLU A 1 70 ? 15.763 -4.315 -24.316 1.00 97.62 70 GLU A CA 1
ATOM 550 C C . GLU A 1 70 ? 15.426 -3.305 -23.213 1.00 97.62 70 GLU A C 1
ATOM 552 O O . GLU A 1 70 ? 14.808 -3.667 -22.208 1.00 97.62 70 GLU A O 1
ATOM 557 N N . ALA A 1 71 ? 15.745 -2.024 -23.424 1.00 97.62 71 ALA A N 1
ATOM 558 C CA . ALA A 1 71 ? 15.417 -0.966 -22.474 1.00 97.62 71 ALA A CA 1
ATOM 559 C C . ALA A 1 71 ? 13.901 -0.848 -22.246 1.00 97.62 71 ALA A C 1
ATOM 561 O O . ALA A 1 71 ? 13.448 -0.711 -21.108 1.00 97.62 71 ALA A O 1
ATOM 562 N N . MET A 1 72 ? 13.101 -0.941 -23.312 1.00 98.12 72 MET A N 1
ATOM 563 C CA . MET A 1 72 ? 11.642 -0.903 -23.217 1.00 98.12 72 MET A CA 1
ATOM 564 C C . MET A 1 72 ? 11.086 -2.108 -22.455 1.00 98.12 72 MET A C 1
ATOM 566 O O . MET A 1 72 ? 10.227 -1.928 -21.591 1.00 98.12 72 MET A O 1
ATOM 570 N N . ASN A 1 73 ? 11.596 -3.311 -22.719 1.00 98.25 73 ASN A N 1
ATOM 571 C CA . ASN A 1 73 ? 11.193 -4.515 -21.992 1.00 98.25 73 ASN A CA 1
ATOM 572 C C . ASN A 1 73 ? 11.551 -4.408 -20.503 1.00 98.25 73 ASN A C 1
ATOM 574 O O . ASN A 1 73 ? 10.695 -4.643 -19.653 1.00 98.25 73 ASN A O 1
ATOM 578 N N . GLY A 1 74 ? 12.757 -3.933 -20.176 1.00 98.25 74 GLY A N 1
ATOM 579 C CA . GLY A 1 74 ? 13.161 -3.701 -18.787 1.00 98.25 74 GLY A CA 1
ATOM 580 C C . GLY A 1 74 ? 12.272 -2.682 -18.061 1.00 98.25 74 GLY A C 1
ATOM 581 O O . GLY A 1 74 ? 11.945 -2.862 -16.887 1.00 98.25 74 GLY A O 1
ATOM 582 N N . LEU A 1 75 ? 11.820 -1.629 -18.753 1.00 98.31 75 LEU A N 1
ATOM 583 C CA . LEU A 1 75 ? 10.868 -0.664 -18.193 1.00 98.31 75 LEU A CA 1
ATOM 584 C C . LEU A 1 75 ? 9.477 -1.273 -17.964 1.00 98.31 75 LEU A C 1
ATOM 586 O O . LEU A 1 75 ? 8.835 -0.953 -16.959 1.00 98.31 75 LEU A O 1
ATOM 590 N N . LEU A 1 76 ? 9.008 -2.139 -18.866 1.00 98.38 76 LEU A N 1
ATOM 591 C CA . LEU A 1 76 ? 7.737 -2.850 -18.706 1.00 98.38 76 LEU A CA 1
ATOM 592 C C . LEU A 1 76 ? 7.782 -3.808 -17.512 1.00 98.38 76 LEU A C 1
ATOM 594 O O . LEU A 1 76 ? 6.873 -3.771 -16.681 1.00 98.38 76 LEU A O 1
ATOM 598 N N . ASP A 1 77 ? 8.866 -4.569 -17.367 1.00 98.31 77 ASP A N 1
ATOM 599 C CA . ASP A 1 77 ? 9.072 -5.466 -16.227 1.00 98.31 77 ASP A CA 1
ATOM 600 C C . ASP A 1 77 ? 9.118 -4.684 -14.908 1.00 98.31 77 ASP A C 1
ATOM 602 O O . ASP A 1 77 ? 8.437 -5.029 -13.937 1.00 98.31 77 ASP A O 1
ATOM 606 N N . ALA A 1 78 ? 9.871 -3.578 -14.869 1.00 98.25 78 ALA A N 1
ATOM 607 C CA . ALA A 1 78 ? 9.952 -2.722 -13.688 1.00 98.25 78 ALA A CA 1
ATOM 608 C C . ALA A 1 78 ? 8.580 -2.143 -13.307 1.00 98.25 78 ALA A C 1
ATOM 610 O O . ALA A 1 78 ? 8.225 -2.094 -12.122 1.00 98.25 78 ALA A O 1
ATOM 611 N N . ARG A 1 79 ? 7.786 -1.736 -14.303 1.00 98.44 79 ARG A N 1
ATOM 612 C CA . ARG A 1 79 ? 6.419 -1.259 -14.090 1.00 98.44 79 ARG A CA 1
ATOM 613 C C . ARG A 1 79 ? 5.528 -2.360 -13.524 1.00 98.44 79 ARG A C 1
ATOM 615 O O . ARG A 1 79 ? 4.834 -2.108 -12.541 1.00 98.44 79 ARG A O 1
ATOM 622 N N . GLU A 1 80 ? 5.554 -3.558 -14.098 1.00 98.50 80 GLU A N 1
ATOM 623 C CA . GLU A 1 80 ? 4.739 -4.675 -13.616 1.00 98.50 80 GLU A CA 1
ATOM 624 C C . GLU A 1 80 ? 5.112 -5.050 -12.173 1.00 98.50 80 GLU A C 1
ATOM 626 O O . GLU A 1 80 ? 4.238 -5.259 -11.326 1.00 98.50 80 GLU A O 1
ATOM 631 N N . MET A 1 81 ? 6.407 -5.073 -11.845 1.00 98.38 81 MET A N 1
ATOM 632 C CA . MET A 1 81 ? 6.857 -5.296 -10.469 1.00 98.38 81 MET A CA 1
ATOM 633 C C . MET A 1 81 ? 6.345 -4.216 -9.515 1.00 98.38 81 MET A C 1
ATOM 635 O O . MET A 1 81 ? 5.911 -4.542 -8.405 1.00 98.38 81 MET A O 1
ATOM 639 N N . ALA A 1 82 ? 6.365 -2.949 -9.937 1.00 98.38 82 ALA A N 1
ATOM 640 C CA . ALA A 1 82 ? 5.848 -1.840 -9.146 1.00 98.38 82 ALA A CA 1
ATOM 641 C C . ALA A 1 82 ? 4.326 -1.932 -8.944 1.00 98.38 82 ALA A C 1
ATOM 643 O O . ALA A 1 82 ? 3.853 -1.713 -7.828 1.00 98.38 82 ALA A O 1
ATOM 644 N N . GLU A 1 83 ? 3.561 -2.293 -9.976 1.00 98.31 83 GLU A N 1
ATOM 645 C CA . GLU A 1 83 ? 2.111 -2.519 -9.878 1.00 98.31 83 GLU A CA 1
ATOM 646 C C . GLU A 1 83 ? 1.809 -3.675 -8.911 1.00 98.31 83 GLU A C 1
ATOM 648 O O . GLU A 1 83 ? 1.122 -3.476 -7.909 1.00 98.31 83 GLU A O 1
ATOM 653 N N . ARG A 1 84 ? 2.465 -4.831 -9.075 1.00 98.06 84 ARG A N 1
ATOM 654 C CA . ARG A 1 84 ? 2.322 -5.975 -8.152 1.00 98.06 84 ARG A CA 1
ATOM 655 C C . ARG A 1 84 ? 2.746 -5.655 -6.716 1.00 98.06 84 ARG A C 1
ATOM 657 O O . ARG A 1 84 ? 2.268 -6.289 -5.772 1.00 98.06 84 ARG A O 1
ATOM 664 N N . ALA A 1 85 ? 3.711 -4.757 -6.519 1.00 98.19 85 ALA A N 1
ATOM 665 C CA . ALA A 1 85 ? 4.118 -4.310 -5.188 1.00 98.19 85 ALA A CA 1
ATOM 666 C C . ALA A 1 85 ? 3.053 -3.405 -4.553 1.00 98.19 85 ALA A C 1
ATOM 668 O O . ALA A 1 85 ? 2.766 -3.555 -3.365 1.00 98.19 85 ALA A O 1
ATOM 669 N N . ARG A 1 86 ? 2.433 -2.517 -5.340 1.00 98.25 86 ARG A N 1
ATOM 670 C CA . ARG A 1 86 ? 1.308 -1.682 -4.892 1.00 98.25 86 ARG A CA 1
ATOM 671 C C . ARG A 1 86 ? 0.100 -2.531 -4.515 1.00 98.25 86 ARG A C 1
ATOM 673 O O . ARG A 1 86 ? -0.445 -2.317 -3.439 1.00 98.25 86 ARG A O 1
ATOM 680 N N . ASP A 1 87 ? -0.246 -3.530 -5.320 1.00 98.25 87 ASP A N 1
ATOM 681 C CA . ASP A 1 87 ? -1.368 -4.431 -5.029 1.00 98.25 87 ASP A CA 1
ATOM 682 C C . ASP A 1 87 ? -1.143 -5.209 -3.728 1.00 98.25 87 ASP A C 1
ATOM 684 O O . ASP A 1 87 ? -2.031 -5.307 -2.882 1.00 98.25 87 ASP A O 1
ATOM 688 N N . ARG A 1 88 ? 0.082 -5.707 -3.513 1.00 97.81 88 ARG A N 1
ATOM 689 C CA . ARG A 1 88 ? 0.458 -6.366 -2.253 1.00 97.81 88 ARG A CA 1
ATOM 690 C C . ARG A 1 88 ? 0.400 -5.416 -1.062 1.00 97.81 88 ARG A C 1
ATOM 692 O O . ARG A 1 88 ? -0.058 -5.822 0.004 1.00 97.81 88 ARG A O 1
ATOM 699 N N . ALA A 1 89 ? 0.848 -4.174 -1.229 1.00 98.19 89 ALA A N 1
ATOM 700 C CA . ALA A 1 89 ? 0.749 -3.166 -0.181 1.00 98.19 89 ALA A CA 1
ATOM 701 C C . ALA A 1 89 ? -0.720 -2.858 0.152 1.00 98.19 89 ALA A C 1
ATOM 703 O O . ALA A 1 89 ? -1.079 -2.856 1.327 1.00 98.19 89 ALA A O 1
ATOM 704 N N . ALA A 1 90 ? -1.578 -2.692 -0.860 1.00 98.12 90 ALA A N 1
ATOM 705 C CA . ALA A 1 90 ? -3.011 -2.479 -0.679 1.00 98.12 90 ALA A CA 1
ATOM 706 C C . ALA A 1 90 ? -3.667 -3.659 0.061 1.00 98.12 90 ALA A C 1
ATOM 708 O O . ALA A 1 90 ? -4.295 -3.463 1.103 1.00 98.12 90 ALA A O 1
ATOM 709 N N . ALA A 1 91 ? -3.421 -4.894 -0.382 1.00 98.12 91 ALA A N 1
ATOM 710 C CA . ALA A 1 91 ? -3.937 -6.091 0.280 1.00 98.12 91 ALA A CA 1
ATOM 711 C C . ALA A 1 91 ? -3.463 -6.208 1.742 1.00 98.12 91 ALA A C 1
ATOM 713 O O . ALA A 1 91 ? -4.244 -6.558 2.629 1.00 98.12 91 ALA A O 1
ATOM 714 N N . ALA A 1 92 ? -2.198 -5.875 2.021 1.00 98.19 92 ALA A N 1
ATOM 715 C CA . ALA A 1 92 ? -1.672 -5.857 3.384 1.00 98.19 92 ALA A CA 1
ATOM 716 C C . ALA A 1 92 ? -2.364 -4.794 4.253 1.00 98.19 92 ALA A C 1
ATOM 718 O O . ALA A 1 92 ? -2.687 -5.069 5.410 1.00 98.19 92 ALA A O 1
ATOM 719 N N . THR A 1 93 ? -2.635 -3.604 3.705 1.00 98.12 93 THR A N 1
ATOM 720 C CA . THR A 1 93 ? -3.375 -2.560 4.430 1.00 98.12 93 THR A CA 1
ATOM 721 C C . THR A 1 93 ? -4.815 -2.972 4.718 1.00 98.12 93 THR A C 1
ATOM 723 O O . THR A 1 93 ? -5.260 -2.837 5.856 1.00 98.12 93 THR A O 1
ATOM 726 N N . GLU A 1 94 ? -5.517 -3.569 3.755 1.00 98.19 94 GLU A N 1
ATOM 727 C CA . GLU A 1 94 ? -6.880 -4.074 3.958 1.00 98.19 94 GLU A CA 1
ATOM 728 C C . GLU A 1 94 ? -6.930 -5.176 5.027 1.00 98.19 94 GLU A C 1
ATOM 730 O O . GLU A 1 94 ? -7.817 -5.182 5.886 1.00 98.19 94 GLU A O 1
ATOM 735 N N . ALA A 1 95 ? -5.957 -6.091 5.021 1.00 98.06 95 ALA A N 1
ATOM 736 C CA . ALA A 1 95 ? -5.839 -7.135 6.037 1.00 98.06 95 ALA A CA 1
ATOM 737 C C . ALA A 1 95 ? -5.565 -6.555 7.437 1.00 98.06 95 ALA A C 1
ATOM 739 O O . ALA A 1 95 ? -6.163 -6.996 8.427 1.00 98.06 95 ALA A O 1
ATOM 740 N N . ALA A 1 96 ? -4.703 -5.537 7.528 1.00 97.88 96 ALA A N 1
ATOM 741 C CA . ALA A 1 96 ? -4.426 -4.839 8.779 1.00 97.88 96 ALA A CA 1
ATOM 742 C C . ALA A 1 96 ? -5.667 -4.094 9.298 1.00 97.88 96 ALA A C 1
ATOM 744 O O . ALA A 1 96 ? -5.976 -4.162 10.490 1.00 97.88 96 ALA A O 1
ATOM 745 N N . GLU A 1 97 ? -6.420 -3.433 8.416 1.00 98.06 97 GLU A N 1
ATOM 746 C CA . GLU A 1 97 ? -7.677 -2.779 8.782 1.00 98.06 97 GLU A CA 1
ATOM 747 C C . GLU A 1 97 ? -8.735 -3.771 9.261 1.00 98.06 97 GLU A C 1
ATOM 749 O O . GLU A 1 97 ? -9.389 -3.507 10.271 1.00 98.06 97 GLU A O 1
ATOM 754 N N . ARG A 1 98 ? -8.893 -4.916 8.585 1.00 97.88 98 ARG A N 1
ATOM 755 C CA . ARG A 1 98 ? -9.793 -5.989 9.040 1.00 97.88 98 ARG A CA 1
ATOM 756 C C . ARG A 1 98 ? -9.435 -6.451 10.442 1.00 97.88 98 ARG A C 1
ATOM 758 O O . ARG A 1 98 ? -10.284 -6.402 11.325 1.00 97.88 98 ARG A O 1
ATOM 765 N N . THR A 1 99 ? -8.167 -6.790 10.663 1.00 97.50 99 THR A N 1
ATOM 766 C CA . THR A 1 99 ? -7.675 -7.212 11.983 1.00 97.50 99 THR A CA 1
ATOM 767 C C . THR A 1 99 ? -7.951 -6.147 13.046 1.00 97.50 99 THR A C 1
ATOM 769 O O . THR A 1 99 ? -8.390 -6.457 14.152 1.00 97.50 99 THR A O 1
ATOM 772 N N . ARG A 1 100 ? -7.735 -4.867 12.720 1.00 98.12 100 ARG A N 1
ATOM 773 C CA . ARG A 1 100 ? -8.017 -3.758 13.639 1.00 98.12 100 ARG A CA 1
ATOM 774 C C . ARG A 1 100 ? -9.504 -3.661 13.980 1.00 98.12 100 ARG A C 1
ATOM 776 O O . ARG A 1 100 ? -9.830 -3.464 15.148 1.00 98.12 100 ARG A O 1
ATOM 783 N N . ARG A 1 101 ? -10.392 -3.790 12.989 1.00 98.19 101 ARG A N 1
ATOM 784 C CA . ARG A 1 101 ? -11.850 -3.779 13.206 1.00 98.19 101 ARG A CA 1
ATOM 785 C C . ARG A 1 101 ? -12.274 -4.956 14.083 1.00 98.19 101 ARG A C 1
ATOM 787 O O . ARG A 1 101 ? -12.976 -4.751 15.061 1.00 98.19 101 ARG A O 1
ATOM 794 N N . GLU A 1 102 ? -11.756 -6.153 13.820 1.00 97.62 102 GLU A N 1
ATOM 795 C CA . GLU A 1 102 ? -12.026 -7.343 14.639 1.00 97.62 102 GLU A CA 1
ATOM 796 C C . GLU A 1 102 ? -11.571 -7.166 16.096 1.00 97.62 102 GLU A C 1
ATOM 798 O O . GLU A 1 102 ? -12.293 -7.522 17.027 1.00 97.62 102 GLU A O 1
ATOM 803 N N . GLN A 1 103 ? -10.398 -6.569 16.318 1.00 97.75 103 GLN A N 1
ATOM 804 C CA . GLN A 1 103 ? -9.923 -6.249 17.667 1.00 97.75 103 GLN A CA 1
ATOM 805 C C . GLN A 1 103 ? -10.823 -5.225 18.368 1.00 97.75 103 GLN A C 1
ATOM 807 O O . GLN A 1 103 ? -11.126 -5.385 19.550 1.00 97.75 103 GLN A O 1
ATOM 812 N N . GLN A 1 104 ? -11.261 -4.185 17.656 1.00 97.94 104 GLN A N 1
ATOM 813 C CA . GLN A 1 104 ? -12.189 -3.187 18.194 1.00 97.94 104 GLN A CA 1
ATOM 814 C C . GLN A 1 104 ? -13.536 -3.817 18.557 1.00 97.94 104 GLN A C 1
ATOM 816 O O . GLN A 1 104 ? -14.046 -3.568 19.648 1.00 97.94 104 GLN A O 1
ATOM 821 N N . ASP A 1 105 ? -14.060 -4.692 17.701 1.00 97.88 105 ASP A N 1
ATOM 822 C CA . ASP A 1 105 ? -15.300 -5.424 17.951 1.00 97.88 105 ASP A CA 1
ATOM 823 C C . ASP A 1 105 ? -15.181 -6.333 19.179 1.00 97.88 105 ASP A C 1
ATOM 825 O O . ASP A 1 105 ? -16.104 -6.406 19.990 1.00 97.88 105 ASP A O 1
ATOM 829 N N . LEU A 1 106 ? -14.043 -7.011 19.359 1.00 97.94 106 LEU A N 1
ATOM 830 C CA . LEU A 1 106 ? -13.787 -7.823 20.551 1.00 97.94 106 LEU A CA 1
ATOM 831 C C . LEU A 1 106 ? -13.767 -6.974 21.825 1.00 97.94 106 LEU A C 1
ATOM 833 O O . LEU A 1 106 ? -14.391 -7.350 22.818 1.00 97.94 106 LEU A O 1
ATOM 837 N N . VAL A 1 107 ? -13.088 -5.827 21.797 1.00 97.25 107 VAL A N 1
ATOM 838 C CA . VAL A 1 107 ? -13.051 -4.894 22.933 1.00 97.25 107 VAL A CA 1
ATOM 839 C C . VAL A 1 107 ? -14.452 -4.381 23.259 1.00 97.25 107 VAL A C 1
ATOM 841 O O . VAL A 1 107 ? -14.840 -4.360 24.427 1.00 97.25 107 VAL A O 1
ATOM 844 N N . GLU A 1 108 ? -15.238 -4.018 22.248 1.00 96.94 108 GLU A N 1
ATOM 845 C CA . GLU A 1 108 ? -16.595 -3.517 22.455 1.00 96.94 108 GLU A CA 1
ATOM 846 C C . GLU A 1 108 ? -17.523 -4.613 23.000 1.00 96.94 108 GLU A C 1
ATOM 848 O O . GLU A 1 108 ? -18.281 -4.369 23.938 1.00 96.94 108 GLU A O 1
ATOM 853 N N . ARG A 1 109 ? -17.403 -5.855 22.517 1.00 96.50 109 ARG A N 1
ATOM 854 C CA . ARG A 1 109 ? -18.127 -7.004 23.092 1.00 96.50 109 ARG A CA 1
ATOM 855 C C . ARG A 1 109 ? -17.769 -7.231 24.558 1.00 96.50 109 ARG A C 1
ATOM 857 O O . ARG A 1 109 ? -18.662 -7.445 25.374 1.00 96.50 109 ARG A O 1
ATOM 864 N N . LEU A 1 110 ? -16.485 -7.162 24.914 1.00 95.25 110 LEU A N 1
ATOM 865 C CA . LEU A 1 110 ? -16.054 -7.284 26.310 1.00 95.25 110 LEU A CA 1
ATOM 866 C C . LEU A 1 110 ? -16.645 -6.167 27.176 1.00 95.25 110 LEU A C 1
ATOM 868 O O . LEU A 1 110 ? -17.149 -6.438 28.264 1.00 95.25 110 LEU A O 1
ATOM 872 N N . ARG A 1 111 ? -16.660 -4.933 26.670 1.00 93.12 111 ARG A N 1
ATOM 873 C CA . ARG A 1 111 ? -17.261 -3.785 27.357 1.00 93.12 111 ARG A CA 1
ATOM 874 C C . ARG A 1 111 ? -18.769 -3.948 27.558 1.00 93.12 111 ARG A C 1
ATOM 876 O O . ARG A 1 111 ? -19.292 -3.598 28.619 1.00 93.12 111 ARG A O 1
ATOM 883 N N . GLN A 1 112 ? -19.474 -4.491 26.567 1.00 92.81 112 GLN A N 1
ATOM 884 C CA . GLN A 1 112 ? -20.902 -4.805 26.674 1.00 92.81 112 GLN A CA 1
ATOM 885 C C . GLN A 1 112 ? -21.158 -5.876 27.738 1.00 92.81 112 GLN A C 1
ATOM 887 O O . GLN A 1 112 ? -22.068 -5.719 28.551 1.00 92.81 112 GLN A O 1
ATOM 892 N N . LEU A 1 113 ? -20.330 -6.924 27.784 1.00 93.19 113 LEU A N 1
ATOM 893 C CA . LEU A 1 113 ? -20.421 -7.964 28.810 1.00 93.19 113 LEU A CA 1
ATOM 894 C C . LEU A 1 113 ? -20.133 -7.417 30.212 1.00 93.19 113 LEU A C 1
ATOM 896 O O . LEU A 1 113 ? -20.877 -7.721 31.140 1.00 93.19 113 LEU A O 1
ATOM 900 N N . GLU A 1 114 ? -19.109 -6.577 30.374 1.00 89.94 114 GLU A N 1
ATOM 901 C CA . GLU A 1 114 ? -18.810 -5.909 31.648 1.00 89.94 114 GLU A CA 1
ATOM 902 C C . GLU A 1 114 ? -19.991 -5.039 32.104 1.00 89.94 114 GLU A C 1
ATOM 904 O O . GLU A 1 114 ? -20.426 -5.114 33.254 1.00 89.94 114 GLU A O 1
ATOM 909 N N . THR A 1 115 ? -20.566 -4.274 31.175 1.00 88.88 115 THR A N 1
ATOM 910 C CA . THR A 1 115 ? -21.744 -3.436 31.429 1.00 88.88 115 THR A CA 1
ATOM 911 C C . THR A 1 115 ? -22.967 -4.270 31.808 1.00 88.88 115 THR A C 1
ATOM 913 O O . THR A 1 115 ? -23.732 -3.865 32.678 1.00 88.88 115 THR A O 1
ATOM 916 N N . ALA A 1 116 ? -23.170 -5.434 31.190 1.00 88.62 116 ALA A N 1
ATOM 917 C CA . ALA A 1 116 ? -24.272 -6.329 31.532 1.00 88.62 116 ALA A CA 1
ATOM 918 C C . ALA A 1 116 ? -24.066 -7.009 32.897 1.00 88.62 116 ALA A C 1
ATOM 920 O O . ALA A 1 116 ? -25.015 -7.127 33.669 1.00 88.62 116 ALA A O 1
ATOM 921 N N . ALA A 1 117 ? -22.836 -7.429 33.208 1.00 85.75 117 ALA A N 1
ATOM 922 C CA . ALA A 1 117 ? -22.509 -8.144 34.441 1.00 85.75 117 ALA A CA 1
ATOM 923 C C . ALA A 1 117 ? -22.490 -7.234 35.677 1.00 85.75 117 ALA A C 1
ATOM 925 O O . ALA A 1 117 ? -22.977 -7.623 36.737 1.00 85.75 117 ALA A O 1
ATOM 926 N N . PHE A 1 118 ? -21.936 -6.026 35.552 1.00 82.25 118 PHE A N 1
ATOM 927 C CA . PHE A 1 118 ? -21.770 -5.100 36.675 1.00 82.25 118 PHE A CA 1
ATOM 928 C C . PHE A 1 118 ? -22.731 -3.905 36.615 1.00 82.25 118 PHE A C 1
ATOM 930 O O . PHE A 1 118 ? -22.791 -3.118 37.552 1.00 82.25 118 PHE A O 1
ATOM 937 N N . GLY A 1 119 ? -23.513 -3.761 35.546 1.00 78.19 119 GLY A N 1
ATOM 938 C CA . GLY A 1 119 ? -24.297 -2.559 35.282 1.00 78.19 119 GLY A CA 1
ATOM 939 C C . GLY A 1 119 ? -23.442 -1.450 34.662 1.00 78.19 119 GLY A C 1
ATOM 940 O O . GLY A 1 119 ? -22.221 -1.388 34.829 1.00 78.19 119 GLY A O 1
ATOM 941 N N . GLY A 1 120 ? -24.091 -0.530 33.945 1.00 76.25 120 GLY A N 1
ATOM 942 C CA . GLY A 1 120 ? -23.417 0.665 33.434 1.00 76.25 120 GLY A CA 1
ATOM 943 C C . GLY A 1 120 ? -22.772 1.479 34.563 1.00 76.25 120 GLY A C 1
ATOM 944 O O . GLY A 1 120 ? -23.189 1.357 35.717 1.00 76.25 120 GLY A O 1
ATOM 945 N N . PRO A 1 121 ? -21.787 2.342 34.265 1.00 68.62 121 PRO A N 1
ATOM 946 C CA . PRO A 1 121 ? -21.075 3.127 35.278 1.00 68.62 121 PRO A CA 1
ATOM 947 C C . PRO A 1 121 ? -22.024 3.849 36.251 1.00 68.62 121 PRO A C 1
ATOM 949 O O . PRO A 1 121 ? -21.829 3.791 37.460 1.00 68.62 121 PRO A O 1
ATOM 952 N N . GLN A 1 122 ? -23.133 4.392 35.746 1.00 63.88 122 GLN A N 1
ATOM 953 C CA . GLN A 1 122 ? -24.167 5.050 36.550 1.00 63.88 122 GLN A CA 1
ATOM 954 C C . GLN A 1 122 ? -24.936 4.095 37.490 1.00 63.88 122 GLN A C 1
ATOM 956 O O . GLN A 1 122 ? -25.349 4.490 38.579 1.00 63.88 122 GLN A O 1
ATOM 961 N N . GLN A 1 123 ? -25.125 2.833 37.095 1.00 62.16 123 GLN A N 1
ATOM 962 C CA . GLN A 1 123 ? -25.774 1.807 37.921 1.00 62.16 123 GLN A CA 1
ATOM 963 C C . GLN A 1 123 ? -24.818 1.234 38.968 1.00 62.16 123 GLN A C 1
ATOM 965 O O . GLN A 1 123 ? -25.226 0.964 40.091 1.00 62.16 123 GLN A O 1
ATOM 970 N N . ASN A 1 124 ? -23.534 1.110 38.638 1.00 62.50 124 ASN A N 1
ATOM 971 C CA . ASN A 1 124 ? -22.497 0.736 39.596 1.00 62.50 124 ASN A CA 1
ATOM 972 C C . ASN A 1 124 ? -22.298 1.807 40.674 1.00 62.50 124 ASN A C 1
ATOM 974 O O . ASN A 1 124 ? -22.154 1.493 41.856 1.00 62.50 124 ASN A O 1
ATOM 978 N N . GLU A 1 125 ? -22.308 3.080 40.280 1.00 64.00 125 GLU A N 1
ATOM 979 C CA . GLU A 1 125 ? -22.245 4.208 41.210 1.00 64.00 125 GLU A CA 1
ATOM 980 C C . GLU A 1 125 ? -23.494 4.281 42.090 1.00 64.00 125 GLU A C 1
ATOM 982 O O . GLU A 1 125 ? -23.371 4.437 43.307 1.00 64.00 125 GLU A O 1
ATOM 987 N N . SER A 1 126 ? -24.688 4.088 41.517 1.00 64.56 126 SER A N 1
ATOM 988 C CA . SER A 1 126 ? -25.933 4.062 42.289 1.00 64.56 126 SER A CA 1
ATOM 989 C C . SER A 1 126 ? -26.017 2.839 43.210 1.00 64.56 126 SER A C 1
ATOM 991 O O . SER A 1 126 ? -26.457 2.970 44.350 1.00 64.56 126 SER A O 1
ATOM 993 N N . ALA A 1 127 ? -25.528 1.671 42.785 1.00 64.75 127 ALA A N 1
ATOM 994 C CA . ALA A 1 127 ? -25.419 0.479 43.621 1.00 64.75 127 ALA A CA 1
ATOM 995 C C . ALA A 1 127 ? -24.414 0.678 44.762 1.00 64.75 127 ALA A C 1
ATOM 997 O O . ALA A 1 127 ? -24.730 0.364 45.906 1.00 64.75 127 ALA A O 1
ATOM 998 N N . ARG A 1 128 ? -23.241 1.272 44.506 1.00 68.06 128 ARG A N 1
ATOM 999 C CA . ARG A 1 128 ? -22.292 1.655 45.566 1.00 68.06 128 ARG A CA 1
ATOM 1000 C C . ARG A 1 128 ? -22.892 2.649 46.553 1.00 68.06 128 ARG A C 1
ATOM 1002 O O . ARG A 1 128 ? -22.729 2.460 47.755 1.00 68.06 128 ARG A O 1
ATOM 1009 N N . ALA A 1 129 ? -23.614 3.656 46.062 1.00 69.62 129 ALA A N 1
ATOM 1010 C CA . ALA A 1 129 ? -24.318 4.616 46.907 1.00 69.62 129 ALA A CA 1
ATOM 1011 C C . ALA A 1 129 ? -25.402 3.930 47.758 1.00 69.62 129 ALA A C 1
ATOM 1013 O O . ALA A 1 129 ? -25.491 4.186 48.956 1.00 69.62 129 ALA A O 1
ATOM 1014 N N . ARG A 1 130 ? -26.166 2.996 47.172 1.00 69.44 130 ARG A N 1
ATOM 1015 C CA . ARG A 1 130 ? -27.160 2.169 47.882 1.00 69.44 130 ARG A CA 1
ATOM 1016 C C . ARG A 1 130 ? -26.525 1.236 48.917 1.00 69.44 130 ARG A C 1
ATOM 1018 O O . ARG A 1 130 ? -27.122 1.005 49.959 1.00 69.44 130 ARG A O 1
ATOM 1025 N N . LEU A 1 131 ? -25.318 0.739 48.657 1.00 77.69 131 LEU A N 1
ATOM 1026 C CA . LEU A 1 131 ? -24.527 -0.075 49.587 1.00 77.69 131 LEU A CA 1
ATOM 1027 C C . LEU A 1 131 ? -23.747 0.768 50.616 1.00 77.69 131 LEU A C 1
ATOM 1029 O O . LEU A 1 131 ? -22.967 0.215 51.387 1.00 77.69 131 LEU A O 1
ATOM 1033 N N . GLY A 1 132 ? -23.912 2.098 50.627 1.00 73.75 132 GLY A N 1
ATOM 1034 C CA . GLY A 1 132 ? -23.217 3.000 51.554 1.00 73.75 132 GLY A CA 1
ATOM 1035 C C . GLY A 1 132 ? -21.704 3.098 51.325 1.00 73.75 132 GLY A C 1
ATOM 1036 O O . GLY A 1 132 ? -20.976 3.662 52.142 1.00 73.75 132 GLY A O 1
ATOM 1037 N N . LEU A 1 133 ? -21.208 2.567 50.207 1.00 76.38 133 LEU A N 1
ATOM 1038 C CA . LEU A 1 133 ? -19.805 2.621 49.823 1.00 76.38 133 LEU A CA 1
ATOM 1039 C C . LEU A 1 133 ? -19.540 3.982 49.170 1.00 76.38 133 LEU A C 1
ATOM 1041 O O . LEU A 1 133 ? -19.638 4.139 47.954 1.00 76.38 133 LEU A O 1
ATOM 1045 N N . GLY A 1 134 ? -19.245 4.981 50.004 1.00 71.12 134 GLY A N 1
ATOM 1046 C CA . GLY A 1 134 ? -18.909 6.337 49.569 1.00 71.12 134 GLY A CA 1
ATOM 1047 C C . GLY A 1 134 ? -17.705 6.406 48.609 1.00 71.12 134 GLY A C 1
ATOM 1048 O O . GLY A 1 134 ? -17.005 5.410 48.389 1.00 71.12 134 GLY A O 1
ATOM 1049 N N . PRO A 1 135 ? -17.425 7.589 48.029 1.00 71.81 135 PRO A N 1
ATOM 1050 C CA . PRO A 1 135 ? -16.361 7.762 47.044 1.00 71.81 135 PRO A CA 1
ATOM 1051 C C . PRO A 1 135 ? -15.013 7.301 47.604 1.00 71.81 135 PRO A C 1
ATOM 1053 O O . PRO A 1 135 ? -14.594 7.690 48.699 1.00 71.81 135 PRO A O 1
ATOM 1056 N N . ASN A 1 136 ? -14.311 6.461 46.842 1.00 74.00 136 ASN A N 1
ATOM 1057 C CA . ASN A 1 136 ? -13.052 5.885 47.302 1.00 74.00 136 ASN A CA 1
ATOM 1058 C C . ASN A 1 136 ? -11.965 6.970 47.468 1.00 74.00 136 ASN A C 1
ATOM 1060 O O . ASN A 1 136 ? -12.006 8.049 46.869 1.00 74.00 13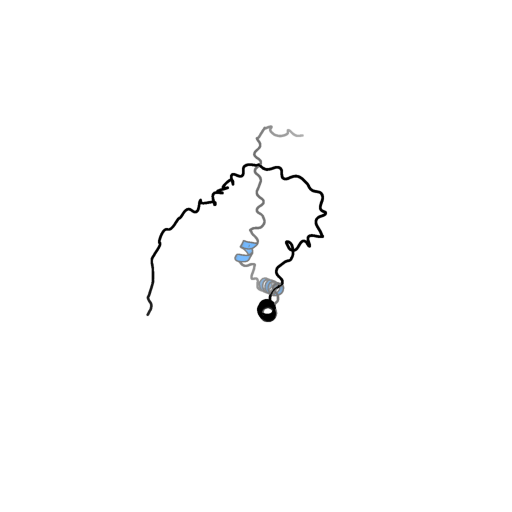6 ASN A O 1
ATOM 1064 N N . ARG A 1 137 ? -10.937 6.673 48.274 1.00 70.62 137 ARG A N 1
ATOM 1065 C CA . ARG A 1 137 ? -9.839 7.609 48.594 1.00 70.62 137 ARG A CA 1
ATOM 1066 C C . ARG A 1 137 ? -9.149 8.187 47.348 1.00 70.62 137 ARG A C 1
ATOM 1068 O O . ARG A 1 137 ? -8.650 9.308 47.398 1.00 70.62 137 ARG A O 1
ATOM 1075 N N . ARG A 1 138 ? -9.124 7.446 46.234 1.00 72.56 138 ARG A N 1
ATOM 1076 C CA . ARG A 1 138 ? -8.518 7.868 44.960 1.00 72.56 138 ARG A CA 1
ATOM 1077 C C . ARG A 1 138 ? -9.390 8.888 44.222 1.00 72.56 138 ARG A C 1
ATOM 1079 O O . ARG A 1 138 ? -8.850 9.831 43.658 1.00 72.56 138 ARG A O 1
ATOM 1086 N N . GLN A 1 139 ? -10.710 8.737 44.270 1.00 74.06 139 GLN A N 1
ATOM 1087 C CA . GLN A 1 139 ? -11.680 9.664 43.684 1.00 74.06 139 GLN A CA 1
ATOM 1088 C C . GLN A 1 139 ? -11.706 10.998 44.439 1.00 74.06 139 GLN A C 1
ATOM 1090 O O . GLN A 1 139 ? -11.629 12.050 43.811 1.00 74.06 139 GLN A O 1
ATOM 1095 N N . ARG A 1 140 ? -11.658 10.964 45.781 1.00 75.81 140 ARG A N 1
ATOM 1096 C CA . ARG A 1 140 ? -11.542 12.182 46.613 1.00 75.81 140 ARG A CA 1
ATOM 1097 C C . ARG A 1 140 ? -10.271 12.983 46.309 1.00 75.81 140 ARG A C 1
ATOM 1099 O O . ARG A 1 140 ? -10.306 14.204 46.280 1.00 75.81 140 ARG A O 1
ATOM 1106 N N . ARG A 1 141 ? -9.156 12.299 46.023 1.00 75.25 141 ARG A N 1
ATOM 1107 C CA . ARG A 1 141 ? -7.898 12.947 45.607 1.00 75.25 141 ARG A CA 1
ATOM 1108 C C . ARG A 1 141 ? -7.940 13.537 44.199 1.00 75.25 141 ARG A C 1
ATOM 1110 O O . ARG A 1 141 ? -7.137 14.407 43.917 1.00 75.25 141 ARG A O 1
ATOM 1117 N N . ARG A 1 142 ? -8.823 13.059 43.318 1.00 73.25 142 ARG A N 1
ATOM 1118 C CA . ARG A 1 142 ? -8.992 13.627 41.971 1.00 73.25 142 ARG A CA 1
ATOM 1119 C C . ARG A 1 142 ? -9.926 14.836 41.966 1.00 73.25 142 ARG A C 1
ATOM 1121 O O . ARG A 1 142 ? -9.697 15.747 41.190 1.00 73.25 142 ARG A O 1
ATOM 1128 N N . GLN A 1 143 ? -10.941 14.844 42.831 1.00 69.12 143 GLN A N 1
ATOM 1129 C CA . GLN A 1 143 ? -11.878 15.967 42.965 1.00 69.12 143 GLN A CA 1
ATOM 1130 C C . GLN A 1 143 ? -11.333 17.115 43.828 1.00 69.12 143 GLN A C 1
ATOM 1132 O O . GLN A 1 143 ? -11.747 18.245 43.648 1.00 69.12 143 GLN A O 1
ATOM 1137 N N . GLY A 1 144 ? -10.383 16.863 44.735 1.00 62.72 144 GLY A N 1
ATOM 1138 C CA . GLY A 1 144 ? -9.785 17.907 45.581 1.00 62.72 144 GLY A CA 1
ATOM 1139 C C . GLY A 1 144 ? -8.682 18.753 44.928 1.00 62.72 144 GLY A C 1
ATOM 1140 O O . GLY A 1 144 ? -7.929 19.386 45.658 1.00 62.72 144 GLY A O 1
ATOM 1141 N N . VAL A 1 145 ? -8.521 18.716 43.598 1.00 60.53 145 VAL A N 1
ATOM 1142 C CA . VAL A 1 145 ? -7.429 19.399 42.863 1.00 60.53 145 VAL A CA 1
ATOM 1143 C C . VAL A 1 145 ? -7.984 20.359 41.795 1.00 60.53 145 VAL A C 1
ATOM 1145 O O . VAL A 1 145 ? -7.314 20.628 40.808 1.00 60.53 145 VAL A O 1
ATOM 1148 N N . SER A 1 146 ? -9.215 20.861 41.940 1.00 60.94 146 SER A N 1
ATOM 1149 C CA . SER A 1 146 ? -9.800 21.793 40.957 1.00 60.94 146 SER A CA 1
ATOM 1150 C C . SER A 1 146 ? -9.889 23.257 41.393 1.00 60.94 146 SER A C 1
ATOM 1152 O O . SER A 1 146 ? -10.141 24.085 40.531 1.00 60.94 146 SER A O 1
ATOM 1154 N N . ASP A 1 147 ? -9.633 23.608 42.659 1.00 61.78 147 ASP A N 1
ATOM 1155 C CA . ASP A 1 147 ? -9.987 24.948 43.169 1.00 61.78 147 ASP A CA 1
ATOM 1156 C C . ASP A 1 147 ? -8.783 25.704 43.771 1.00 61.78 147 ASP A C 1
ATOM 1158 O O . ASP A 1 147 ? -8.897 26.347 44.814 1.00 61.78 147 ASP A O 1
ATOM 1162 N N . PHE A 1 148 ? -7.600 25.618 43.151 1.00 53.66 148 PHE A N 1
ATOM 1163 C CA . PHE A 1 148 ? -6.469 26.482 43.521 1.00 53.66 148 PHE A CA 1
ATOM 1164 C C . PHE A 1 148 ? -6.366 27.655 42.539 1.00 53.66 148 PHE A C 1
ATOM 1166 O O . PHE A 1 148 ? -5.574 27.630 41.601 1.00 53.66 148 PHE A O 1
ATOM 1173 N N . GLU A 1 149 ? -7.192 28.678 42.754 1.00 61.66 149 GLU A N 1
ATOM 1174 C CA . GLU A 1 149 ? -6.973 30.008 42.176 1.00 61.66 149 GLU A CA 1
ATOM 1175 C C . GLU A 1 149 ? -5.712 30.611 42.828 1.00 61.66 149 GLU A C 1
ATOM 1177 O O . GLU A 1 149 ? -5.667 30.737 44.059 1.00 61.66 149 GLU A O 1
ATOM 1182 N N . PRO A 1 150 ? -4.655 30.959 42.070 1.00 49.75 150 PRO A N 1
ATOM 1183 C CA . PRO A 1 150 ? -3.493 31.613 42.645 1.00 49.75 150 PRO A CA 1
ATOM 1184 C C . PRO A 1 150 ? -3.886 33.040 43.037 1.00 49.75 150 PRO A C 1
ATOM 1186 O O . PRO A 1 150 ? -4.116 33.895 42.184 1.00 49.75 150 PRO A O 1
ATOM 1189 N N . ILE A 1 151 ? -3.950 33.295 44.345 1.00 50.31 151 ILE A N 1
ATOM 1190 C CA . ILE A 1 151 ? -4.096 34.640 44.905 1.00 50.31 151 ILE A CA 1
ATOM 1191 C C . ILE A 1 151 ? -2.919 35.475 44.392 1.00 50.31 151 ILE A C 1
ATOM 1193 O O . ILE A 1 151 ? -1.782 35.297 44.828 1.00 50.31 151 ILE A O 1
ATOM 1197 N N . GLN A 1 152 ? -3.190 36.366 43.439 1.00 52.09 152 GLN A N 1
ATOM 1198 C CA . GLN A 1 152 ? -2.250 37.398 43.030 1.00 52.09 152 GLN A CA 1
ATOM 1199 C C . GLN A 1 152 ? -2.060 38.331 44.225 1.00 52.09 152 GLN A C 1
ATOM 1201 O O . GLN A 1 152 ? -2.938 39.122 44.562 1.00 52.09 152 GLN A O 1
ATOM 1206 N N . THR A 1 153 ? -0.929 38.206 44.909 1.00 43.72 153 THR A N 1
ATOM 1207 C CA . THR A 1 153 ? -0.507 39.176 45.915 1.00 43.72 153 THR A CA 1
ATOM 1208 C C . THR A 1 153 ? -0.079 40.444 45.186 1.00 43.72 153 THR A C 1
ATOM 1210 O O . THR A 1 153 ? 1.077 40.589 44.795 1.00 43.72 153 THR A O 1
ATOM 1213 N N . SER A 1 154 ? -1.026 41.348 44.954 1.00 45.69 154 SER A N 1
ATOM 1214 C CA . SER A 1 154 ? -0.727 42.744 44.655 1.00 45.69 154 SER A CA 1
ATOM 1215 C C . SER A 1 154 ? -0.151 43.380 45.920 1.00 45.69 154 SER A C 1
ATOM 1217 O O . SER A 1 154 ? -0.880 43.715 46.855 1.00 45.69 154 SER A O 1
ATOM 1219 N N . GLU A 1 155 ? 1.175 43.473 45.964 1.00 53.56 155 GLU A N 1
ATOM 1220 C CA . GLU A 1 155 ? 1.886 44.403 46.830 1.00 53.56 155 GLU A CA 1
ATOM 1221 C C . GLU A 1 155 ? 1.570 45.820 46.349 1.00 53.56 155 GLU A C 1
ATOM 1223 O O . GLU A 1 155 ? 1.998 46.207 45.270 1.00 53.56 155 GLU A O 1
ATOM 1228 N N . ASP A 1 156 ? 0.810 46.582 47.133 1.00 48.69 156 ASP A N 1
ATOM 1229 C CA . ASP A 1 156 ? 0.890 48.042 47.109 1.00 48.69 156 ASP A CA 1
ATOM 1230 C C . ASP A 1 156 ? 0.415 48.627 48.452 1.00 48.69 156 ASP A C 1
ATOM 1232 O O . ASP A 1 156 ? -0.767 48.659 48.781 1.00 48.69 156 ASP A O 1
ATOM 1236 N N . GLY A 1 157 ? 1.420 49.015 49.245 1.00 40.09 157 GLY A N 1
ATOM 1237 C CA . GLY A 1 157 ? 1.484 50.069 50.267 1.00 40.09 157 GLY A CA 1
ATOM 1238 C C . GLY A 1 157 ? 0.281 50.402 51.172 1.00 40.09 157 GLY A C 1
ATOM 1239 O O . GLY A 1 157 ? -0.729 50.920 50.698 1.00 40.09 157 GLY A O 1
ATOM 1240 N N . PRO A 1 158 ? 0.435 50.340 52.513 1.00 46.69 158 PRO A N 1
ATOM 1241 C CA . PRO A 1 158 ? -0.502 50.975 53.430 1.00 46.69 158 PRO A CA 1
ATOM 1242 C C . PRO A 1 158 ? -0.206 52.484 53.526 1.00 46.69 158 PRO A C 1
ATOM 1244 O O . PRO A 1 158 ? 0.794 52.897 54.114 1.00 46.69 158 PRO A O 1
ATOM 1247 N N . LYS A 1 159 ? -1.090 53.330 52.985 1.00 50.28 159 LYS A N 1
ATOM 1248 C CA . LYS A 1 159 ? -1.230 54.727 53.433 1.00 50.28 159 LYS A CA 1
ATOM 1249 C C . LYS A 1 159 ? -2.459 54.807 54.327 1.00 50.28 159 LYS A C 1
ATOM 1251 O O . LYS A 1 159 ? -3.559 54.471 53.904 1.00 50.28 159 LYS A O 1
ATOM 1256 N N . GLY A 1 160 ? -2.218 55.160 55.586 1.00 46.81 160 GLY A N 1
ATOM 1257 C CA . GLY A 1 160 ? -3.233 55.225 56.625 1.00 46.81 160 GLY A CA 1
ATOM 1258 C C . GLY A 1 160 ? -4.276 56.311 56.390 1.00 46.81 160 GLY A C 1
ATOM 1259 O O . GLY A 1 160 ? -3.995 57.311 55.743 1.00 46.81 160 GLY A O 1
ATOM 1260 N N . ASP A 1 161 ? -5.459 56.076 56.954 1.00 49.12 161 ASP A N 1
ATOM 1261 C CA . ASP A 1 161 ? -6.084 56.955 57.945 1.00 49.12 161 ASP A CA 1
ATOM 1262 C C . ASP A 1 161 ? -7.138 56.150 58.753 1.00 49.12 161 ASP A C 1
ATOM 1264 O O . ASP A 1 161 ? -7.778 55.250 58.199 1.00 49.12 161 ASP A O 1
ATOM 1268 N N . PRO A 1 162 ? -7.282 56.381 60.075 1.00 65.44 162 PRO A N 1
ATOM 1269 C CA . PRO A 1 162 ? -8.167 55.614 60.963 1.00 65.44 162 PRO A CA 1
ATOM 1270 C C . PRO A 1 162 ? -9.646 56.087 60.933 1.00 65.44 162 PRO A C 1
ATOM 1272 O O . PRO A 1 162 ? -9.967 57.100 60.313 1.00 65.44 162 PRO A O 1
ATOM 1275 N N . PRO A 1 163 ? -10.579 55.331 61.558 1.00 53.22 163 PRO A N 1
ATOM 1276 C CA . PRO A 1 163 ? -11.969 55.226 61.114 1.00 53.22 163 PRO A CA 1
ATOM 1277 C C . PRO A 1 163 ? -12.921 56.327 61.605 1.00 53.22 163 PRO A C 1
ATOM 1279 O O . PRO A 1 163 ? -12.706 56.997 62.611 1.00 53.22 163 PRO A O 1
ATOM 1282 N N . ALA A 1 164 ? -14.033 56.412 60.873 1.00 49.62 164 ALA A N 1
ATOM 1283 C CA . ALA A 1 164 ? -15.190 57.280 61.049 1.00 49.62 164 ALA A CA 1
ATOM 1284 C C . ALA A 1 164 ? -15.685 57.460 62.498 1.00 49.62 164 ALA A C 1
ATOM 1286 O O . ALA A 1 164 ? -15.990 56.493 63.200 1.00 49.62 164 ALA A O 1
ATOM 1287 N N . GLY A 1 165 ? -15.907 58.720 62.878 1.00 51.31 165 GLY A N 1
ATOM 1288 C CA . GLY A 1 165 ? -16.842 59.090 63.937 1.00 51.31 165 GLY A CA 1
ATOM 1289 C C . GLY A 1 165 ? -18.273 59.161 63.388 1.00 51.31 165 GLY A C 1
ATOM 1290 O O . GLY A 1 165 ? -18.539 59.904 62.450 1.00 51.31 165 GLY A O 1
ATOM 1291 N N . LYS A 1 166 ? -19.168 58.362 63.974 1.00 48.06 166 LYS A N 1
ATOM 1292 C CA . LYS A 1 166 ? -20.644 58.490 63.943 1.00 48.06 166 LYS A CA 1
ATOM 1293 C C . LYS A 1 166 ? -21.084 59.602 64.925 1.00 48.06 166 LYS A C 1
ATOM 1295 O O . LYS A 1 166 ? -20.258 59.938 65.780 1.00 48.06 166 LYS A O 1
ATOM 1300 N N . PRO A 1 167 ? -22.339 60.104 64.944 1.00 56.88 167 PRO A N 1
ATOM 1301 C CA . PRO A 1 167 ? -23.566 59.674 64.250 1.00 56.88 167 PRO A CA 1
ATOM 1302 C C . PRO A 1 167 ? -24.012 60.544 63.069 1.00 56.88 167 PRO A C 1
ATOM 1304 O O . PRO A 1 167 ? -23.650 61.738 63.022 1.00 56.88 167 PRO A O 1
#